Protein AF-A0A355V3D1-F1 (afdb_monomer_lite)

pLDDT: mean 94.43, std 3.29, range [74.75, 98.12]

Secondary structure (DSSP, 8-state):
-HHHHHH-GGGGTT-----GGGGT---TT---TT------EEEEEEEEEE--SSEETTEE-SS--SEEEEEE--GGGT--TTS-SSBSS--SS-EEES---SEEEEES-HHHHHHHHTS-HHHHHHHTTTT-------

Foldseek 3Di:
DQVLVQVDDPSQPPHDDRDCLQQQDGPPPGHNPPGDHNDWDKWFWDDKDADDAAPADPGHDPDRQGMKIKTQDFCCLQADQVQALAPDGTDNGIHIHSDDDRIDTSGPDLQVSCVSVVHHSVSSVVRHGPPDDDDHDD

Structure (mmCIF, N/CA/C/O backbone):
data_AF-A0A355V3D1-F1
#
_entry.id   AF-A0A355V3D1-F1
#
loop_
_atom_site.group_PDB
_atom_site.id
_atom_site.type_symbol
_atom_site.label_atom_id
_atom_site.label_alt_id
_atom_site.label_comp_id
_atom_site.label_asym_id
_atom_site.label_entity_id
_atom_site.label_seq_id
_atom_site.pdbx_PDB_ins_code
_atom_site.Cartn_x
_atom_site.Cartn_y
_atom_site.Cartn_z
_atom_site.occupancy
_atom_site.B_iso_or_equiv
_atom_site.auth_seq_id
_atom_site.auth_comp_id
_atom_site.auth_asym_id
_atom_site.auth_atom_id
_atom_site.pdbx_PDB_model_num
ATOM 1 N N . ALA A 1 1 ? -16.729 2.300 18.961 1.00 92.12 1 ALA A N 1
ATOM 2 C CA . ALA A 1 1 ? -16.077 1.481 17.910 1.00 92.12 1 ALA A CA 1
ATOM 3 C C . ALA A 1 1 ? -14.643 1.175 18.349 1.00 92.12 1 ALA A C 1
ATOM 5 O O . ALA A 1 1 ? -14.442 1.098 19.553 1.00 92.12 1 ALA A O 1
ATOM 6 N N . SER A 1 2 ? -13.657 1.053 17.451 1.00 95.00 2 SER A N 1
ATOM 7 C CA . SER A 1 2 ? -12.259 0.756 17.822 1.00 95.00 2 SER A CA 1
ATOM 8 C C . SER A 1 2 ? -11.675 1.693 18.888 1.00 95.00 2 SER A C 1
ATOM 10 O O . SER A 1 2 ? -11.109 1.208 19.853 1.00 95.00 2 SER A O 1
ATOM 12 N N . GLY A 1 3 ? -11.849 3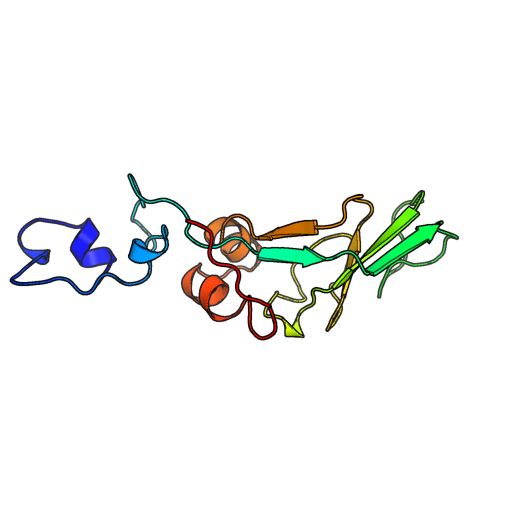.016 18.762 1.00 93.25 3 GLY A N 1
ATOM 13 C CA . GLY A 1 3 ? -11.319 3.973 19.750 1.00 93.25 3 GLY A CA 1
ATOM 14 C C . GLY A 1 3 ? -11.914 3.779 21.149 1.00 93.25 3 GLY A C 1
ATOM 15 O O . GLY A 1 3 ? -11.177 3.635 22.110 1.00 93.25 3 GLY A O 1
ATOM 16 N N . GLY A 1 4 ? -13.244 3.665 21.250 1.00 92.69 4 GLY A N 1
ATOM 17 C CA . GLY A 1 4 ? -13.913 3.389 22.531 1.00 92.69 4 GLY A CA 1
ATOM 18 C C . GLY A 1 4 ? -13.510 2.047 23.154 1.00 92.69 4 GLY A C 1
ATOM 19 O O . GLY A 1 4 ? -13.371 1.963 24.365 1.00 92.69 4 GLY A O 1
ATOM 20 N N . LEU A 1 5 ? -13.242 1.025 22.329 1.00 93.00 5 LEU A N 1
ATOM 21 C CA . LEU A 1 5 ? -12.699 -0.250 22.807 1.00 93.00 5 LEU A CA 1
ATOM 22 C C . LEU A 1 5 ? -11.307 -0.061 23.426 1.00 93.00 5 LEU A C 1
ATOM 24 O O . LEU A 1 5 ? -11.047 -0.579 24.504 1.00 93.00 5 LEU A O 1
ATOM 28 N N . LEU A 1 6 ? -10.441 0.720 22.776 1.00 93.31 6 LEU A N 1
ATOM 29 C CA . LEU A 1 6 ? -9.085 1.003 23.258 1.00 93.31 6 LEU A CA 1
ATOM 30 C C . LEU A 1 6 ? -9.052 1.931 24.484 1.00 93.31 6 LEU A C 1
ATOM 32 O O . LEU A 1 6 ? -8.082 1.893 25.232 1.00 93.31 6 LEU A O 1
ATOM 36 N N . CYS A 1 7 ? -10.091 2.740 24.716 1.00 92.44 7 CYS A N 1
ATOM 37 C CA . CYS A 1 7 ? -10.243 3.509 25.956 1.00 92.44 7 CYS A CA 1
ATOM 38 C C . CYS A 1 7 ? -10.512 2.619 27.184 1.00 92.44 7 CYS A C 1
ATOM 40 O O . CYS A 1 7 ? -10.114 2.985 28.287 1.00 92.44 7 CYS A O 1
ATOM 42 N N . GLY A 1 8 ? -11.171 1.467 27.006 1.00 90.75 8 GLY A N 1
ATOM 43 C CA . GLY A 1 8 ? -11.518 0.547 28.095 1.00 90.75 8 GLY A CA 1
ATOM 44 C C . GLY A 1 8 ? -12.542 1.104 29.099 1.00 90.75 8 GLY A C 1
ATOM 45 O O . GLY A 1 8 ? -13.156 2.144 28.877 1.00 90.75 8 GLY A O 1
ATOM 46 N N . GLY A 1 9 ? -12.746 0.394 30.213 1.00 90.75 9 GLY A N 1
ATOM 47 C CA . GLY A 1 9 ? -13.606 0.834 31.323 1.00 90.75 9 GLY A CA 1
ATOM 48 C C . GLY A 1 9 ? -15.074 1.053 30.936 1.00 90.75 9 GLY A C 1
ATOM 49 O O . GLY A 1 9 ? -15.649 0.272 30.177 1.00 90.75 9 GLY A O 1
ATOM 50 N N . GLU A 1 10 ? -15.660 2.145 31.433 1.00 87.44 10 GLU A N 1
ATOM 51 C CA . GLU A 1 10 ? -17.068 2.534 31.217 1.00 87.44 10 GLU A CA 1
ATOM 52 C C . GLU A 1 10 ? -17.451 2.679 29.729 1.00 87.44 10 GLU A C 1
ATOM 54 O O . GLU A 1 10 ? -18.622 2.593 29.363 1.00 87.44 10 GLU A O 1
ATOM 59 N N . TYR A 1 11 ? -16.468 2.856 28.838 1.00 86.81 11 TYR A N 1
ATOM 60 C CA . TYR A 1 11 ? -16.691 3.007 27.397 1.00 86.81 11 TYR A CA 1
ATOM 61 C C . TYR A 1 11 ? -17.019 1.693 26.669 1.00 86.81 11 TYR A C 1
ATOM 63 O O . TYR A 1 11 ? -17.349 1.725 25.479 1.00 86.81 11 TYR A O 1
ATOM 71 N N . LEU A 1 12 ? -16.909 0.542 27.342 1.00 88.69 12 LEU A N 1
ATOM 72 C CA . LEU A 1 12 ? -17.208 -0.768 26.758 1.00 88.69 12 LEU A CA 1
ATOM 73 C C . LEU A 1 12 ? -18.711 -1.090 26.760 1.00 88.69 12 LEU A C 1
ATOM 75 O O . LEU A 1 12 ? -19.154 -1.840 25.887 1.00 88.69 12 LEU A O 1
ATOM 79 N N . SER A 1 13 ? -19.483 -0.472 27.668 1.00 88.06 13 SER A N 1
ATOM 80 C CA . SER A 1 13 ? -20.924 -0.715 27.868 1.00 88.06 13 SER A CA 1
ATOM 81 C C . SER A 1 13 ? -21.259 -2.221 27.793 1.00 88.06 13 SER A C 1
ATOM 83 O O . SER A 1 13 ? -20.458 -3.048 28.225 1.00 88.06 13 SER A O 1
ATOM 85 N N . ASP A 1 14 ? -22.403 -2.603 27.217 1.00 93.25 14 ASP A N 1
ATOM 86 C CA . ASP A 1 14 ? -22.770 -4.014 27.011 1.00 93.25 14 ASP A CA 1
ATOM 87 C C . ASP A 1 14 ? -22.109 -4.650 25.771 1.00 93.25 14 ASP A C 1
ATOM 89 O O . ASP A 1 14 ? -22.244 -5.849 25.523 1.00 93.25 14 ASP A O 1
ATOM 93 N N . GLY A 1 15 ? -21.419 -3.861 24.939 1.00 90.69 15 GLY A N 1
ATOM 94 C CA . GLY A 1 15 ? -20.839 -4.354 23.695 1.00 90.69 15 GLY A CA 1
ATOM 95 C C . GLY A 1 15 ? -20.150 -3.290 22.844 1.00 90.69 15 GLY A C 1
ATOM 96 O O . GLY A 1 15 ? -20.543 -2.124 22.781 1.00 90.69 15 GLY A O 1
ATOM 97 N N . VAL A 1 16 ? -19.130 -3.727 22.102 1.00 92.81 16 VAL A N 1
ATOM 98 C CA . VAL A 1 16 ? -18.272 -2.862 21.285 1.00 92.81 16 VAL A CA 1
ATOM 99 C C . VAL A 1 16 ? -18.302 -3.239 19.807 1.00 92.81 16 VAL A C 1
ATOM 101 O O . VAL A 1 16 ? -18.298 -4.403 19.426 1.00 92.81 16 VAL A O 1
ATOM 104 N N . ARG A 1 17 ? -18.277 -2.221 18.940 1.00 94.44 17 ARG A N 1
ATOM 105 C CA . ARG A 1 17 ? -18.216 -2.380 17.475 1.00 94.44 17 ARG A CA 1
ATOM 106 C C . ARG A 1 17 ? -16.794 -2.153 16.966 1.00 94.44 17 ARG A C 1
ATOM 108 O O . ARG A 1 17 ? -16.481 -1.065 16.474 1.00 94.44 17 ARG A O 1
ATOM 115 N N . ALA A 1 18 ? -15.907 -3.121 17.178 1.00 94.00 18 ALA A N 1
ATOM 116 C CA . ALA A 1 18 ? -14.535 -3.044 16.682 1.00 94.00 18 ALA A CA 1
ATOM 117 C C . ALA A 1 18 ? -14.529 -3.018 15.144 1.00 94.00 18 ALA A C 1
ATOM 119 O O . ALA A 1 18 ? -15.184 -3.832 14.504 1.00 94.00 18 ALA A O 1
ATOM 120 N N . GLY A 1 19 ? -13.827 -2.046 14.560 1.00 96.31 19 GLY A N 1
ATOM 121 C CA . GLY A 1 19 ? -13.706 -1.881 13.110 1.00 96.31 19 GLY A CA 1
ATOM 122 C C . GLY A 1 19 ? -12.263 -2.094 12.684 1.00 96.31 19 GLY A C 1
ATOM 123 O O . GLY A 1 19 ? -11.782 -3.218 12.662 1.00 96.31 19 GLY A O 1
ATOM 124 N N . ILE A 1 20 ? -11.543 -0.999 12.429 1.00 96.88 20 ILE A N 1
ATOM 125 C CA . ILE A 1 20 ? -10.132 -1.014 12.002 1.00 96.88 20 ILE A CA 1
ATOM 126 C C . ILE A 1 20 ? -9.197 -1.849 12.896 1.00 96.88 20 ILE A C 1
ATOM 128 O O . ILE A 1 20 ? -8.228 -2.421 12.406 1.00 96.88 20 ILE A O 1
ATOM 132 N N . LEU A 1 21 ? -9.535 -1.983 14.182 1.00 96.81 21 LEU A N 1
ATOM 133 C CA . LEU A 1 21 ? -8.743 -2.740 15.147 1.00 96.81 21 LEU A CA 1
ATOM 134 C C . LEU A 1 21 ? -8.742 -4.238 14.850 1.00 96.81 21 LEU A C 1
ATOM 136 O O . LEU A 1 21 ? -7.724 -4.890 15.051 1.00 96.81 21 LEU A O 1
ATOM 140 N N . LEU A 1 22 ? -9.830 -4.756 14.270 1.00 95.81 22 LEU A N 1
ATOM 141 C CA . LEU A 1 22 ? -9.898 -6.139 13.791 1.00 95.81 22 LEU A CA 1
ATOM 142 C C . LEU A 1 22 ? -8.869 -6.429 12.690 1.00 95.81 22 LEU A C 1
ATOM 144 O O . LEU A 1 22 ? -8.502 -7.579 12.488 1.00 95.81 22 LEU A O 1
ATOM 148 N N . TYR A 1 23 ? -8.394 -5.393 11.995 1.00 96.19 23 TYR A N 1
ATOM 149 C CA . TYR A 1 23 ? -7.421 -5.504 10.909 1.00 96.19 23 TYR A CA 1
ATOM 150 C C . TYR A 1 23 ? -5.991 -5.161 11.341 1.00 96.19 23 TYR A C 1
ATOM 152 O O . TYR A 1 23 ? -5.105 -5.085 10.490 1.00 96.19 23 TYR A O 1
ATOM 160 N N . GLY A 1 24 ? -5.754 -4.949 12.640 1.00 96.75 24 GLY A N 1
ATOM 161 C CA . GLY A 1 24 ? -4.419 -4.659 13.161 1.00 96.75 24 GLY A CA 1
ATOM 162 C C . GLY A 1 24 ? -4.033 -3.186 13.217 1.00 96.75 24 GLY A C 1
ATOM 163 O O . GLY A 1 24 ? -2.863 -2.887 13.425 1.00 96.75 24 GLY A O 1
ATOM 164 N N . TYR A 1 25 ? -4.988 -2.276 13.021 1.00 97.12 25 TYR A N 1
ATOM 165 C CA . TYR A 1 25 ? -4.745 -0.835 12.934 1.00 97.12 25 TYR A CA 1
ATOM 166 C C . TYR A 1 25 ? -5.630 -0.071 13.924 1.00 97.12 25 TYR A C 1
ATOM 168 O O . TYR A 1 25 ? -6.670 -0.565 14.352 1.00 97.12 25 TYR A O 1
ATOM 176 N N . CYS A 1 26 ? -5.261 1.152 14.299 1.00 96.06 26 CYS A N 1
ATOM 177 C CA . CYS A 1 26 ? -6.007 1.921 15.299 1.00 96.06 26 CYS A CA 1
ATOM 178 C C . CYS A 1 26 ? -6.300 3.356 14.837 1.00 96.06 26 CYS A C 1
ATOM 180 O O . CYS A 1 26 ? -5.614 3.874 13.957 1.00 96.06 26 CYS A O 1
ATOM 182 N N . PRO A 1 27 ? -7.337 4.011 15.392 1.00 94.00 27 PRO A N 1
ATOM 183 C CA . PRO A 1 27 ? -7.561 5.432 15.158 1.00 94.00 27 PRO A CA 1
ATOM 184 C C . PRO A 1 27 ? -6.389 6.280 15.668 1.00 94.00 27 PRO A C 1
ATOM 186 O O . PRO A 1 27 ? -5.671 5.880 16.585 1.00 94.00 27 PRO A O 1
ATOM 189 N N . GLN A 1 28 ? -6.238 7.484 15.117 1.00 90.81 28 GLN A N 1
ATOM 190 C CA . GLN A 1 28 ? -5.207 8.427 15.546 1.00 90.81 28 GLN A CA 1
ATOM 191 C C . GLN A 1 28 ? -5.271 8.683 17.062 1.00 90.81 28 GLN A C 1
ATOM 193 O O . GLN A 1 28 ? -6.351 8.846 17.627 1.00 90.81 28 GLN A O 1
ATOM 198 N N . GLY A 1 29 ? -4.102 8.730 17.707 1.00 91.06 29 GLY A N 1
ATOM 199 C CA . GLY A 1 29 ? -3.973 8.938 19.154 1.00 91.06 29 GLY A CA 1
ATOM 200 C C . GLY A 1 29 ? -4.004 7.654 19.987 1.00 91.06 29 GLY A C 1
ATOM 201 O O . GLY A 1 29 ? -3.727 7.710 21.181 1.00 91.06 29 GLY A O 1
ATOM 202 N N . PHE A 1 30 ? -4.272 6.503 19.370 1.00 94.31 30 PHE A N 1
ATOM 203 C CA . PHE A 1 30 ? -4.200 5.199 20.022 1.00 94.31 30 PHE A CA 1
ATOM 204 C C . PHE A 1 30 ? -2.991 4.392 19.543 1.00 94.31 30 PHE A C 1
ATOM 206 O O . PHE A 1 30 ? -2.290 4.775 18.606 1.00 94.31 30 PHE A O 1
ATOM 213 N N . LYS A 1 31 ? -2.754 3.254 20.201 1.00 92.00 31 LYS A N 1
ATOM 214 C CA . LYS A 1 31 ? -1.789 2.242 19.772 1.00 92.00 31 LYS A CA 1
ATOM 215 C C . LYS A 1 31 ? -2.499 0.905 19.598 1.00 92.00 31 LYS A C 1
ATOM 217 O O . LYS A 1 31 ? -3.326 0.531 20.424 1.00 92.00 31 LYS A O 1
ATOM 222 N N . ALA A 1 32 ? -2.150 0.173 18.547 1.00 90.56 32 ALA A N 1
ATOM 223 C CA . ALA A 1 32 ? -2.663 -1.168 18.273 1.00 90.56 32 ALA A CA 1
ATOM 224 C C . ALA A 1 32 ? -1.826 -2.252 18.990 1.00 90.56 32 ALA A C 1
ATOM 226 O O . ALA A 1 32 ? -1.427 -3.244 18.383 1.00 90.56 32 ALA A O 1
ATOM 227 N N . GLU A 1 33 ? -1.501 -2.051 20.273 1.00 90.12 33 GLU A N 1
ATOM 228 C CA . GLU A 1 33 ? -0.681 -3.001 21.040 1.00 90.12 33 GLU A CA 1
ATOM 229 C C . GLU A 1 33 ? -1.379 -4.363 21.150 1.00 90.12 33 GLU A C 1
ATOM 231 O O . GLU A 1 33 ? -2.559 -4.447 21.480 1.00 90.12 33 GLU A O 1
ATOM 236 N N . GLY A 1 34 ? -0.655 -5.440 20.833 1.00 92.56 34 GLY A N 1
ATOM 237 C CA . GLY A 1 34 ? -1.208 -6.798 20.805 1.00 92.56 34 GLY A CA 1
ATOM 238 C C . GLY A 1 34 ? -1.990 -7.156 19.535 1.00 92.56 34 GLY A C 1
ATOM 239 O O . GLY A 1 34 ? -2.391 -8.309 19.388 1.00 92.56 34 GLY A O 1
ATOM 240 N N . PHE A 1 35 ? -2.155 -6.227 18.588 1.00 94.75 35 PHE A N 1
ATOM 241 C CA . PHE A 1 35 ? -2.793 -6.488 17.298 1.00 94.75 35 PHE A CA 1
ATOM 242 C C . PHE A 1 35 ? -1.755 -6.556 16.173 1.00 94.75 35 PHE A C 1
ATOM 244 O O . PHE A 1 35 ? -0.700 -5.925 16.231 1.00 94.75 35 PHE A O 1
ATOM 251 N N . LYS A 1 36 ? -2.044 -7.349 15.136 1.00 94.81 36 LYS A N 1
ATOM 252 C CA . LYS A 1 36 ? -1.150 -7.550 13.989 1.00 94.81 36 LYS A CA 1
ATOM 253 C C . LYS A 1 36 ? -1.841 -7.121 12.695 1.00 94.81 36 LYS A C 1
ATOM 255 O O . LYS A 1 36 ? -3.006 -7.480 12.518 1.00 94.81 36 LYS A O 1
ATOM 260 N N . PRO A 1 37 ? -1.148 -6.403 11.792 1.00 95.81 37 PRO A N 1
ATOM 261 C CA . PRO A 1 37 ? -1.657 -6.093 10.461 1.00 95.81 37 PRO A CA 1
ATOM 262 C C . PRO A 1 37 ? -2.176 -7.331 9.730 1.00 95.81 37 PRO A C 1
ATOM 264 O O . PRO A 1 37 ? -1.441 -8.300 9.548 1.00 95.81 37 PRO A O 1
ATOM 267 N N . ALA A 1 38 ? -3.434 -7.281 9.297 1.00 94.75 38 ALA A N 1
ATOM 268 C CA . ALA A 1 38 ? -4.104 -8.410 8.650 1.00 94.75 38 ALA A CA 1
ATOM 269 C C . ALA A 1 38 ? -3.970 -8.425 7.115 1.00 94.75 38 ALA A C 1
ATOM 271 O O . ALA A 1 38 ? -4.396 -9.381 6.474 1.00 94.75 38 ALA A O 1
ATOM 272 N N . MET A 1 39 ? -3.429 -7.364 6.505 1.00 95.69 39 MET A N 1
ATOM 273 C CA . MET A 1 39 ? -3.378 -7.207 5.050 1.00 95.69 39 MET A CA 1
ATOM 274 C C . MET A 1 39 ? -1.985 -6.791 4.585 1.00 95.69 39 MET A C 1
ATOM 276 O O . MET A 1 39 ? -1.444 -5.785 5.038 1.00 95.69 39 MET A O 1
ATOM 280 N N . LYS A 1 40 ? -1.469 -7.523 3.598 1.00 96.56 40 LYS A N 1
ATOM 281 C CA . LYS A 1 40 ? -0.346 -7.119 2.751 1.00 96.56 40 LYS A CA 1
ATOM 282 C C . LYS A 1 40 ? -0.787 -7.157 1.292 1.00 96.56 40 LYS A C 1
ATOM 284 O O . LYS A 1 40 ? -1.661 -7.942 0.928 1.00 96.56 40 LYS A O 1
ATOM 289 N N . VAL A 1 41 ? -0.189 -6.318 0.454 1.00 96.94 41 VAL A N 1
ATOM 290 C CA . VAL A 1 41 ? -0.444 -6.301 -0.991 1.00 96.94 41 VAL A CA 1
ATOM 291 C C . VAL A 1 41 ? 0.863 -6.510 -1.732 1.00 96.94 41 VAL A C 1
ATOM 293 O O . VAL A 1 41 ? 1.847 -5.801 -1.505 1.00 96.94 41 VAL A O 1
ATOM 296 N N . TYR A 1 42 ? 0.839 -7.470 -2.651 1.00 97.12 42 TYR A N 1
ATOM 297 C CA . TYR A 1 42 ? 1.960 -7.841 -3.499 1.00 97.12 42 TYR A CA 1
ATOM 298 C C . TYR A 1 42 ? 1.609 -7.580 -4.961 1.00 97.12 42 TYR A C 1
ATOM 300 O O . TYR A 1 42 ? 0.491 -7.846 -5.400 1.00 97.12 42 TYR A O 1
ATOM 308 N N . ALA A 1 43 ? 2.573 -7.076 -5.721 1.00 97.19 43 ALA A N 1
ATOM 309 C CA . ALA A 1 43 ? 2.469 -6.919 -7.161 1.00 97.19 43 ALA A CA 1
ATOM 310 C C . ALA A 1 43 ? 3.263 -8.020 -7.861 1.00 97.19 43 ALA A C 1
ATOM 312 O O . ALA A 1 43 ? 4.391 -8.322 -7.472 1.00 97.19 43 ALA A O 1
ATOM 313 N N . ARG A 1 44 ? 2.686 -8.599 -8.916 1.00 97.19 44 ARG A N 1
ATOM 314 C CA . ARG A 1 44 ? 3.332 -9.646 -9.712 1.00 97.19 44 ARG A CA 1
ATOM 315 C C . ARG A 1 44 ? 4.136 -9.046 -10.853 1.00 97.19 44 ARG A C 1
ATOM 317 O O . ARG A 1 44 ? 3.630 -8.184 -11.575 1.00 97.19 44 ARG A O 1
ATOM 324 N N . ARG A 1 45 ? 5.363 -9.523 -11.036 1.00 98.06 45 ARG A N 1
ATOM 325 C CA . ARG A 1 45 ? 6.198 -9.162 -12.179 1.00 98.06 45 ARG A CA 1
ATOM 326 C C . ARG A 1 45 ? 5.577 -9.668 -13.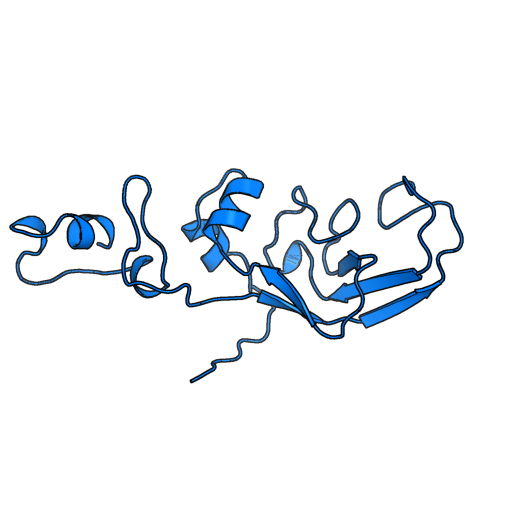480 1.00 98.06 45 ARG A C 1
ATOM 328 O O . ARG A 1 45 ? 5.115 -10.801 -13.559 1.00 98.06 45 ARG A O 1
ATOM 335 N N . LEU A 1 46 ? 5.569 -8.811 -14.492 1.00 97.44 46 LEU A N 1
ATOM 336 C CA . LEU A 1 46 ? 5.095 -9.117 -15.841 1.00 97.44 46 LEU A CA 1
ATOM 337 C C . LEU A 1 46 ? 6.253 -9.448 -16.778 1.00 97.44 46 LEU A C 1
ATOM 339 O O . LEU A 1 46 ? 6.184 -10.412 -17.529 1.00 97.44 46 LEU A O 1
ATOM 343 N N . GLN A 1 47 ? 7.303 -8.628 -16.743 1.00 96.44 47 GLN A N 1
ATOM 344 C CA . GLN A 1 47 ? 8.473 -8.763 -17.604 1.00 96.44 47 GLN A CA 1
ATOM 345 C C . GLN A 1 47 ? 9.668 -8.027 -17.001 1.00 96.44 47 GLN A C 1
ATOM 347 O O . GLN A 1 47 ? 9.488 -7.061 -16.255 1.00 96.44 47 GLN A O 1
ATOM 352 N N . THR A 1 48 ? 10.871 -8.437 -17.390 1.00 97.19 48 THR A N 1
ATOM 353 C CA . THR A 1 48 ? 12.122 -7.720 -17.129 1.00 97.19 48 THR A CA 1
ATOM 354 C C . THR A 1 48 ? 12.791 -7.419 -18.460 1.00 97.19 48 THR A C 1
ATOM 356 O O . THR A 1 48 ? 12.880 -8.290 -19.321 1.00 97.19 48 THR A O 1
ATOM 359 N N . THR A 1 49 ? 13.268 -6.189 -18.632 1.00 94.81 49 THR A N 1
ATOM 360 C CA . THR A 1 49 ? 14.010 -5.770 -19.824 1.00 94.81 49 THR A CA 1
ATOM 361 C C . THR A 1 49 ? 15.335 -5.138 -19.436 1.00 94.81 49 THR A C 1
ATOM 363 O O . THR A 1 49 ? 15.453 -4.496 -18.389 1.00 94.81 49 THR A O 1
ATOM 366 N N . ARG A 1 50 ? 16.338 -5.271 -20.306 1.00 96.75 50 ARG A N 1
ATOM 367 C CA . ARG A 1 50 ? 17.565 -4.482 -20.200 1.00 96.75 50 ARG A CA 1
ATOM 368 C C . ARG A 1 50 ? 17.228 -3.011 -20.429 1.00 96.75 50 ARG A C 1
ATOM 370 O O . ARG A 1 50 ? 16.438 -2.683 -21.316 1.00 96.75 50 ARG A O 1
ATOM 377 N N . PHE A 1 51 ? 17.826 -2.134 -19.635 1.00 96.00 51 PHE A N 1
ATOM 378 C CA . PHE A 1 51 ? 17.667 -0.701 -19.827 1.00 96.00 51 PHE A CA 1
ATOM 379 C C . PHE A 1 51 ? 18.561 -0.212 -20.971 1.00 96.00 51 PHE A C 1
ATOM 381 O O . PHE A 1 51 ? 19.726 -0.597 -21.071 1.00 96.00 51 PHE A O 1
ATOM 388 N N . ILE A 1 52 ? 17.999 0.627 -21.839 1.00 94.62 52 ILE A N 1
ATOM 389 C CA . ILE A 1 52 ? 18.667 1.132 -23.049 1.00 94.62 52 ILE A CA 1
ATOM 390 C C . ILE A 1 52 ? 18.899 2.651 -23.022 1.00 94.62 52 ILE A C 1
ATOM 392 O O . ILE A 1 52 ? 19.370 3.212 -24.006 1.00 94.62 52 ILE A O 1
ATOM 396 N N . GLY A 1 53 ? 18.591 3.323 -21.907 1.00 94.25 53 GLY A N 1
ATOM 397 C CA . GLY A 1 53 ? 18.708 4.777 -21.781 1.00 94.25 53 GLY A CA 1
ATOM 398 C C . GLY A 1 53 ? 17.429 5.546 -22.132 1.00 94.25 53 GLY A C 1
ATOM 399 O O . GLY A 1 53 ? 16.411 4.979 -22.528 1.00 94.25 53 GLY A O 1
ATOM 400 N N . GLY A 1 54 ? 17.485 6.869 -21.959 1.00 94.00 54 GLY A N 1
ATOM 401 C CA . GLY A 1 54 ? 16.389 7.792 -22.267 1.00 94.00 54 GLY A CA 1
ATOM 402 C C . GLY A 1 54 ? 15.432 8.016 -21.095 1.00 94.00 54 GLY A C 1
ATOM 403 O O . GLY A 1 54 ? 15.580 8.985 -20.349 1.00 94.00 54 GLY A O 1
ATOM 404 N N . GLY A 1 55 ? 14.434 7.145 -20.937 1.00 94.19 55 GLY A N 1
ATOM 405 C CA . GLY A 1 55 ? 13.318 7.359 -20.009 1.00 94.19 55 GLY A CA 1
ATOM 406 C C . GLY A 1 55 ? 12.884 6.115 -19.242 1.00 94.19 55 GLY A C 1
ATOM 407 O O . GLY A 1 55 ? 13.169 4.988 -19.639 1.00 94.19 55 GLY A O 1
ATOM 408 N N . ILE A 1 56 ? 12.168 6.333 -18.139 1.00 94.25 56 ILE A N 1
ATOM 409 C CA . ILE A 1 56 ? 11.528 5.292 -17.337 1.00 94.25 56 ILE A CA 1
ATOM 410 C C . ILE A 1 56 ? 10.092 5.718 -16.989 1.00 94.25 56 ILE A C 1
ATOM 412 O O . ILE A 1 56 ? 9.840 6.730 -16.326 1.00 94.25 56 ILE A O 1
ATOM 416 N N . GLY A 1 57 ? 9.120 4.953 -17.492 1.00 91.44 57 GLY A N 1
ATOM 417 C CA . GLY A 1 57 ? 7.700 5.285 -17.376 1.00 91.44 57 GLY A CA 1
ATOM 418 C C . GLY A 1 57 ? 7.380 6.623 -18.050 1.00 91.44 57 GLY A C 1
ATOM 419 O O . GLY A 1 57 ? 7.711 6.832 -19.211 1.00 91.44 57 GLY A O 1
ATOM 420 N N . TYR A 1 58 ? 6.752 7.537 -17.306 1.00 94.00 58 TYR A N 1
ATOM 421 C CA . TYR A 1 58 ? 6.376 8.877 -17.785 1.00 94.00 58 TYR A CA 1
ATOM 422 C C . TYR A 1 58 ? 7.477 9.942 -17.637 1.00 94.00 58 TYR A C 1
ATOM 424 O O . TYR A 1 58 ? 7.188 11.129 -17.757 1.00 94.00 58 TYR A O 1
ATOM 432 N N . ASN A 1 59 ? 8.713 9.557 -17.303 1.00 94.94 59 ASN A N 1
ATOM 433 C CA . ASN A 1 59 ? 9.775 10.495 -16.931 1.00 94.94 59 ASN A CA 1
ATOM 434 C C . ASN A 1 59 ? 11.098 10.162 -17.627 1.00 94.94 59 ASN A C 1
ATOM 436 O O . ASN A 1 59 ? 11.321 9.028 -18.053 1.00 94.94 59 ASN A O 1
ATOM 440 N N . PHE A 1 60 ? 12.016 11.129 -17.667 1.00 96.12 60 PHE A N 1
ATOM 441 C CA . PHE A 1 60 ? 13.421 10.851 -17.967 1.00 96.12 60 PHE A CA 1
ATOM 442 C C . PHE A 1 60 ? 14.051 9.999 -16.861 1.00 96.12 60 PHE A C 1
ATOM 444 O O . PHE A 1 60 ? 13.702 10.123 -15.680 1.00 96.12 60 PHE A O 1
ATOM 451 N N . ALA A 1 61 ? 14.977 9.126 -17.252 1.00 95.12 61 ALA A N 1
ATOM 452 C CA . ALA A 1 61 ? 15.748 8.351 -16.294 1.00 95.12 61 ALA A CA 1
ATOM 453 C C . ALA A 1 61 ? 16.725 9.275 -15.550 1.00 95.12 61 ALA A C 1
ATOM 455 O O . ALA A 1 61 ? 17.417 10.082 -16.162 1.00 95.12 61 ALA A O 1
ATOM 456 N N . ASP A 1 62 ? 16.770 9.163 -14.225 1.00 94.38 62 ASP A N 1
ATOM 457 C CA . ASP A 1 62 ? 17.699 9.894 -13.349 1.00 94.38 62 ASP A CA 1
ATOM 458 C C . ASP A 1 62 ? 19.005 9.141 -13.093 1.00 94.38 62 ASP A C 1
ATOM 460 O O . ASP A 1 62 ? 19.968 9.716 -12.592 1.00 94.38 62 ASP A O 1
ATOM 464 N N . LYS A 1 63 ? 19.043 7.859 -13.446 1.00 94.69 63 LYS A N 1
ATOM 465 C CA . LYS A 1 63 ? 20.227 7.013 -13.382 1.00 94.69 63 LYS A CA 1
ATOM 466 C C . LYS A 1 63 ? 20.246 6.026 -14.538 1.00 94.69 63 LYS A C 1
ATOM 468 O O . LYS A 1 63 ? 19.241 5.795 -15.212 1.00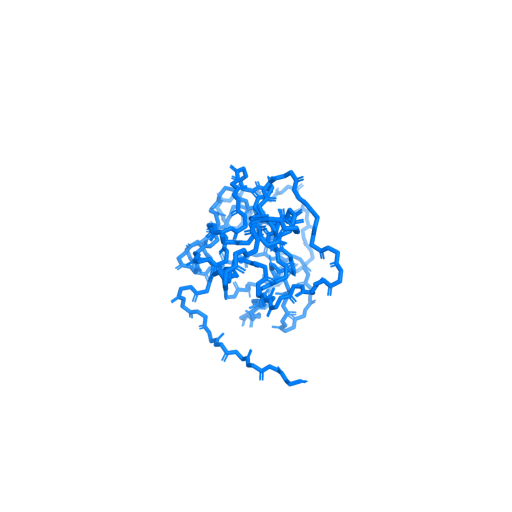 94.69 63 LYS A O 1
ATOM 473 N N . ASN A 1 64 ? 21.409 5.423 -14.754 1.00 94.19 64 ASN A N 1
ATOM 474 C CA . ASN A 1 64 ? 21.547 4.335 -15.705 1.00 94.19 64 ASN A CA 1
ATOM 475 C C . ASN A 1 64 ? 21.165 3.015 -15.025 1.00 94.19 64 ASN A C 1
ATOM 477 O O . ASN A 1 64 ? 21.967 2.428 -14.298 1.00 94.19 64 ASN A O 1
ATOM 481 N N . TYR A 1 65 ? 19.922 2.581 -15.221 1.00 94.75 65 TYR A N 1
ATOM 482 C CA . TYR A 1 65 ? 19.464 1.281 -14.740 1.00 94.75 65 TYR A CA 1
ATOM 483 C C . TYR A 1 65 ? 20.215 0.157 -15.474 1.00 94.75 65 TYR A C 1
ATOM 485 O O . TYR A 1 65 ? 20.597 0.312 -16.628 1.00 94.75 65 TYR A O 1
ATOM 493 N N . GLN A 1 66 ? 20.426 -0.997 -14.839 1.00 94.62 66 GLN A N 1
ATOM 494 C CA . GLN A 1 66 ? 20.947 -2.171 -15.560 1.00 94.62 66 GLN A CA 1
ATOM 495 C C . GLN A 1 66 ? 19.811 -2.907 -16.279 1.00 94.62 66 GLN A C 1
ATOM 497 O O . GLN A 1 66 ? 19.839 -3.135 -17.491 1.00 94.62 66 GLN A O 1
ATOM 502 N N . SER A 1 67 ? 18.772 -3.235 -15.518 1.00 95.75 67 SER A N 1
ATOM 503 C CA . SER A 1 67 ? 17.523 -3.806 -16.000 1.00 95.75 67 SER A CA 1
ATOM 504 C C . SER A 1 67 ? 16.359 -3.206 -15.221 1.00 95.75 67 SER A C 1
ATOM 506 O O . SER A 1 67 ? 16.541 -2.653 -14.135 1.00 95.75 67 SER A O 1
ATOM 508 N N . VAL A 1 68 ? 15.171 -3.264 -15.813 1.00 96.38 68 VAL A N 1
ATOM 509 C CA . VAL A 1 68 ? 13.943 -2.740 -15.222 1.00 96.38 68 VAL A CA 1
ATOM 510 C C . VAL A 1 68 ? 12.852 -3.787 -15.376 1.00 96.38 68 VAL A C 1
ATOM 512 O O . VAL A 1 68 ? 12.642 -4.333 -16.462 1.00 96.38 68 VAL A O 1
ATOM 515 N N . SER A 1 69 ? 12.146 -4.046 -14.284 1.00 97.44 69 SER A N 1
ATOM 516 C CA . SER A 1 69 ? 11.012 -4.958 -14.228 1.00 97.44 69 SER A CA 1
ATOM 517 C C . SER A 1 69 ? 9.705 -4.176 -14.181 1.00 97.44 69 SER A C 1
ATOM 519 O O . SER A 1 69 ? 9.574 -3.214 -13.424 1.00 97.44 69 SER A O 1
ATOM 521 N N . ALA A 1 70 ? 8.723 -4.599 -14.976 1.00 97.25 70 ALA A N 1
ATOM 522 C CA . ALA A 1 70 ? 7.359 -4.091 -14.903 1.00 97.25 70 ALA A CA 1
ATOM 523 C C . ALA A 1 70 ? 6.518 -4.989 -13.992 1.00 97.25 70 ALA A C 1
ATOM 525 O O . ALA A 1 70 ? 6.508 -6.208 -14.164 1.00 97.25 70 ALA A O 1
ATOM 526 N N . TYR A 1 71 ? 5.782 -4.392 -13.057 1.00 98.12 71 TYR A N 1
ATOM 527 C CA . TYR A 1 71 ? 4.922 -5.091 -12.101 1.00 98.12 71 TYR A CA 1
ATOM 528 C C . TYR A 1 71 ? 3.463 -4.677 -12.276 1.00 98.12 71 TYR A C 1
ATOM 530 O O . TYR A 1 71 ? 3.167 -3.490 -12.402 1.00 98.12 71 TYR A O 1
ATOM 538 N N . ARG A 1 72 ? 2.548 -5.652 -12.251 1.00 96.31 72 ARG A N 1
ATOM 539 C CA . ARG A 1 72 ? 1.099 -5.464 -12.416 1.00 96.31 72 ARG A CA 1
ATOM 540 C C . ARG A 1 72 ? 0.466 -4.876 -11.156 1.00 96.31 72 ARG A C 1
ATOM 542 O O . ARG A 1 72 ? -0.096 -5.600 -10.337 1.00 96.31 72 ARG A O 1
ATOM 549 N N . CYS A 1 73 ? 0.606 -3.571 -10.995 1.00 96.50 73 CYS A N 1
ATOM 550 C CA . CYS A 1 73 ? -0.068 -2.772 -9.985 1.00 96.50 73 CYS A CA 1
ATOM 551 C C . CYS A 1 73 ? 0.011 -1.303 -10.403 1.00 96.50 73 CYS A C 1
ATOM 553 O O . CYS A 1 73 ? 1.076 -0.815 -10.780 1.00 96.50 73 CYS A O 1
ATOM 555 N N . GLY A 1 74 ? -1.101 -0.589 -10.333 1.00 96.31 74 GLY A N 1
ATOM 556 C CA . GLY A 1 74 ? -1.158 0.824 -10.661 1.00 96.31 74 GLY A CA 1
ATOM 557 C C . GLY A 1 74 ? -2.228 1.564 -9.877 1.00 96.31 74 GLY A C 1
ATOM 558 O O . GLY A 1 74 ? -2.838 1.042 -8.939 1.00 96.31 74 GLY A O 1
ATOM 559 N N . TYR A 1 75 ? -2.471 2.817 -10.251 1.00 96.19 75 TYR A N 1
ATOM 560 C CA . TYR A 1 75 ? -3.444 3.630 -9.525 1.00 96.19 75 TYR A CA 1
ATOM 561 C C . TYR A 1 75 ? -4.896 3.162 -9.709 1.00 96.19 75 TYR A C 1
ATOM 563 O O . TYR A 1 75 ? -5.736 3.427 -8.847 1.00 96.19 75 TYR A O 1
ATOM 571 N N . ALA A 1 76 ? -5.213 2.419 -10.775 1.00 96.00 76 ALA A N 1
ATOM 572 C CA . ALA A 1 76 ? -6.534 1.807 -10.929 1.00 96.00 76 ALA A CA 1
ATOM 573 C C . ALA A 1 76 ? -6.764 0.636 -9.949 1.00 96.00 76 ALA A C 1
ATOM 575 O O . ALA A 1 76 ? -7.911 0.270 -9.695 1.00 96.00 76 ALA A O 1
ATOM 576 N N . ASP A 1 77 ? -5.705 0.115 -9.319 1.00 95.62 77 ASP A N 1
ATOM 577 C CA . ASP A 1 77 ? -5.790 -0.877 -8.236 1.00 95.62 77 ASP A CA 1
ATOM 578 C C . ASP A 1 77 ? -6.004 -0.244 -6.850 1.00 95.62 77 ASP A C 1
ATOM 580 O O . ASP A 1 77 ? -6.182 -0.960 -5.860 1.00 95.62 77 ASP A O 1
ATOM 584 N N . GLY A 1 78 ? -6.030 1.094 -6.785 1.00 95.50 78 GLY A N 1
ATOM 585 C CA . GLY A 1 78 ? -6.312 1.878 -5.581 1.00 95.50 78 GLY A CA 1
ATOM 586 C C . GLY A 1 78 ? -5.106 2.586 -4.967 1.00 95.50 78 GLY A C 1
ATOM 587 O O . GLY A 1 78 ? -5.273 3.312 -3.988 1.00 95.50 78 GLY A O 1
ATOM 588 N N . PHE A 1 79 ? -3.912 2.410 -5.534 1.00 96.88 79 PHE A N 1
ATOM 589 C CA . PHE A 1 79 ? -2.705 3.103 -5.089 1.00 96.88 79 PHE A CA 1
ATOM 590 C C . PHE A 1 79 ? -2.687 4.562 -5.563 1.00 96.88 79 PHE A C 1
ATOM 592 O O . PHE A 1 79 ? -3.161 4.899 -6.646 1.00 96.88 79 PHE A O 1
ATOM 599 N N . SER A 1 80 ? -2.125 5.460 -4.757 1.00 95.62 80 SER A N 1
ATOM 600 C CA . SER A 1 80 ? -1.986 6.862 -5.141 1.00 95.62 80 SER A CA 1
ATOM 601 C C . SER A 1 80 ? -0.971 7.028 -6.269 1.00 95.62 80 SER A C 1
ATOM 603 O O . SER A 1 80 ? 0.182 6.618 -6.145 1.00 95.62 80 SER A O 1
ATOM 605 N N . ARG A 1 81 ? -1.364 7.726 -7.341 1.00 95.44 81 ARG A N 1
ATOM 606 C CA . ARG A 1 81 ? -0.461 8.078 -8.448 1.00 95.44 81 ARG A CA 1
ATOM 607 C C . ARG A 1 81 ? 0.699 8.980 -8.009 1.00 95.44 81 ARG A C 1
ATOM 609 O O . ARG A 1 81 ? 1.756 8.963 -8.635 1.00 95.44 81 ARG A O 1
ATOM 616 N N . THR A 1 82 ? 0.497 9.770 -6.954 1.00 93.50 82 THR A N 1
ATOM 617 C CA . THR A 1 82 ? 1.495 10.720 -6.436 1.00 93.50 82 THR A CA 1
ATOM 618 C C . THR A 1 82 ? 2.553 10.051 -5.563 1.00 93.50 82 THR A C 1
ATOM 620 O O . THR A 1 82 ? 3.577 10.666 -5.277 1.00 93.50 82 THR A O 1
ATOM 623 N N . VAL A 1 83 ? 2.334 8.796 -5.157 1.00 94.81 83 VAL A N 1
ATOM 624 C CA . VAL A 1 83 ? 3.257 8.036 -4.314 1.00 94.81 83 VAL A CA 1
ATOM 625 C C . VAL A 1 83 ? 3.879 6.912 -5.144 1.00 94.81 83 VAL A C 1
ATOM 627 O O . VAL A 1 83 ? 3.173 5.982 -5.536 1.00 94.81 83 VAL A O 1
ATOM 630 N N . PRO A 1 84 ? 5.194 6.952 -5.415 1.00 94.06 84 PRO A N 1
ATOM 631 C CA . PRO A 1 84 ? 5.841 5.938 -6.241 1.00 94.06 84 PRO A CA 1
ATOM 632 C C . PRO A 1 84 ? 5.866 4.573 -5.536 1.00 94.06 84 PRO A C 1
ATOM 634 O O . PRO A 1 84 ? 6.237 4.477 -4.366 1.00 94.06 84 PRO A O 1
ATOM 637 N N . LEU A 1 85 ? 5.487 3.501 -6.238 1.00 95.31 85 LEU A N 1
ATOM 638 C CA . LEU A 1 85 ? 5.651 2.118 -5.751 1.00 95.31 85 LEU A CA 1
ATOM 639 C C . LEU A 1 85 ? 7.017 1.518 -6.107 1.00 95.31 85 LEU A C 1
ATOM 641 O O . LEU A 1 85 ? 7.493 0.610 -5.431 1.00 95.31 85 LEU A O 1
ATOM 645 N N . GLY A 1 86 ? 7.655 2.061 -7.140 1.00 95.25 86 GLY A N 1
ATOM 646 C CA . GLY A 1 86 ? 9.014 1.742 -7.553 1.00 95.25 86 GLY A CA 1
ATOM 647 C C . GLY A 1 86 ? 9.671 2.990 -8.128 1.00 95.25 86 GLY A C 1
ATOM 648 O O . GLY A 1 86 ? 9.663 4.044 -7.497 1.00 95.25 86 GLY A O 1
ATOM 649 N N . GLU A 1 87 ? 10.191 2.888 -9.342 1.00 95.25 87 GLU A N 1
ATOM 650 C CA . GLU A 1 87 ? 10.812 3.999 -10.046 1.00 95.25 87 GLU A CA 1
ATOM 651 C C . GLU A 1 87 ? 9.762 4.958 -10.610 1.00 95.25 87 GLU A C 1
ATOM 653 O O . GLU A 1 87 ? 8.896 4.573 -11.402 1.00 95.25 87 GLU A O 1
ATOM 658 N N . LYS A 1 88 ? 9.908 6.240 -10.261 1.00 93.62 88 LYS A N 1
ATOM 659 C CA . LYS A 1 88 ? 9.162 7.365 -10.844 1.00 93.62 88 LYS A CA 1
ATOM 660 C C . LYS A 1 88 ? 7.630 7.217 -10.752 1.00 93.62 88 LYS A C 1
ATOM 662 O O . LYS A 1 88 ? 7.086 6.584 -9.850 1.00 93.62 88 LYS A O 1
ATOM 667 N N . THR A 1 89 ? 6.913 7.928 -11.624 1.00 94.44 89 THR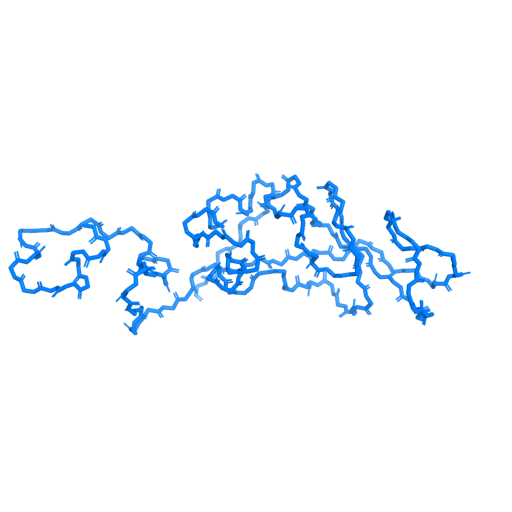 A N 1
ATOM 668 C CA . THR A 1 89 ? 5.452 8.062 -11.579 1.00 94.44 89 THR A CA 1
ATOM 669 C C . THR A 1 89 ? 4.737 6.750 -11.894 1.00 94.44 89 THR A C 1
ATOM 671 O O . THR A 1 89 ? 4.965 6.135 -12.935 1.00 94.44 89 THR A O 1
ATOM 674 N N . LEU A 1 90 ? 3.790 6.392 -11.028 1.00 96.44 90 LEU A N 1
ATOM 675 C CA . LEU A 1 90 ? 2.915 5.229 -11.160 1.00 96.44 90 LEU A CA 1
ATOM 676 C C . LEU A 1 90 ? 1.986 5.335 -12.391 1.00 96.44 90 LEU A C 1
ATOM 678 O O . LEU A 1 90 ? 1.372 6.382 -12.629 1.00 96.44 90 LEU A O 1
ATOM 682 N N . CYS A 1 91 ? 1.852 4.247 -13.159 1.00 96.00 91 CYS A N 1
ATOM 683 C CA . CYS A 1 91 ? 0.884 4.128 -14.257 1.00 96.00 91 CYS A CA 1
ATOM 684 C C . CYS A 1 91 ? -0.479 3.619 -13.758 1.00 96.00 91 CYS A C 1
ATOM 686 O O . CYS A 1 91 ? -0.654 3.313 -12.580 1.00 96.00 91 CYS A O 1
ATOM 688 N N . MET A 1 92 ? -1.463 3.547 -14.659 1.00 96.31 92 MET A N 1
ATOM 689 C CA . MET A 1 92 ? -2.807 3.052 -14.355 1.00 96.31 92 MET A CA 1
ATOM 690 C C . MET A 1 92 ? -2.781 1.603 -13.875 1.00 96.31 92 MET A C 1
ATOM 692 O O . MET A 1 92 ? -3.424 1.293 -12.876 1.00 96.31 92 MET A O 1
ATOM 696 N N . ASP A 1 93 ? -1.994 0.755 -14.543 1.00 95.88 93 ASP A N 1
ATOM 697 C CA . ASP A 1 93 ? -2.006 -0.703 -14.350 1.00 95.88 93 ASP A CA 1
ATOM 698 C C . ASP A 1 93 ? -0.638 -1.299 -13.993 1.00 95.88 93 ASP A C 1
ATOM 700 O O . ASP A 1 93 ? -0.524 -2.495 -13.721 1.00 95.88 93 ASP A O 1
ATOM 704 N N . THR A 1 94 ? 0.422 -0.494 -14.048 1.00 96.31 94 THR A N 1
ATOM 705 C CA . THR A 1 94 ? 1.805 -0.965 -13.912 1.00 96.31 94 THR A CA 1
ATOM 706 C C . THR A 1 94 ? 2.697 0.045 -13.200 1.00 96.31 94 THR A C 1
ATOM 708 O O . THR A 1 94 ? 2.502 1.260 -13.280 1.00 96.31 94 THR A O 1
ATOM 711 N N . PHE A 1 95 ? 3.746 -0.455 -12.558 1.00 97.38 95 PHE A N 1
ATOM 712 C CA . PHE A 1 95 ? 4.896 0.350 -12.160 1.00 97.38 95 PHE A CA 1
ATOM 713 C C . PHE A 1 95 ? 6.188 -0.340 -12.565 1.00 97.38 95 PHE A C 1
ATOM 715 O O . PHE A 1 95 ? 6.215 -1.544 -12.826 1.00 97.38 95 PHE A O 1
ATOM 722 N N . LEU A 1 96 ? 7.254 0.449 -12.635 1.00 97.00 96 LEU A N 1
ATOM 723 C CA . LEU A 1 96 ? 8.586 -0.024 -12.971 1.00 97.00 96 LEU A CA 1
ATOM 724 C C . LEU A 1 96 ? 9.428 -0.090 -11.701 1.00 97.00 96 LEU A C 1
ATOM 726 O O . LEU A 1 96 ? 9.292 0.761 -10.829 1.00 97.00 96 LEU A O 1
ATOM 730 N N . SER A 1 97 ? 10.281 -1.098 -11.571 1.00 96.62 97 SER A N 1
ATOM 731 C CA . SER A 1 97 ? 11.227 -1.211 -10.461 1.00 96.62 97 SER A CA 1
ATOM 732 C C . SER A 1 97 ? 12.535 -1.8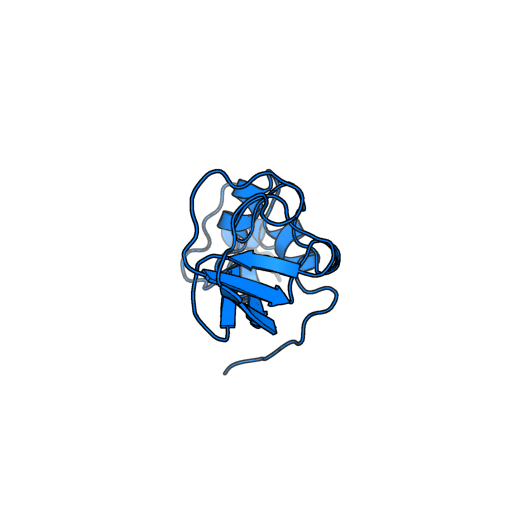28 -10.934 1.00 96.62 97 SER A C 1
ATOM 734 O O . SER A 1 97 ? 12.525 -2.714 -11.787 1.00 96.62 97 SER A O 1
ATOM 736 N N . GLU A 1 98 ? 13.655 -1.391 -10.361 1.00 95.44 98 GLU A N 1
ATOM 737 C CA . GLU A 1 98 ? 14.937 -2.095 -10.503 1.00 95.44 98 GLU A CA 1
ATOM 738 C C . GLU A 1 98 ? 15.009 -3.367 -9.640 1.00 95.44 98 GLU A C 1
ATOM 740 O O . GLU A 1 98 ? 15.916 -4.179 -9.807 1.00 95.44 98 GLU A O 1
ATOM 745 N N . LYS A 1 99 ? 14.057 -3.549 -8.713 1.00 94.06 99 LYS A N 1
ATOM 746 C CA . LYS A 1 99 ? 13.994 -4.732 -7.855 1.00 94.06 99 LYS A CA 1
ATOM 747 C C . LYS A 1 99 ? 13.626 -5.967 -8.667 1.00 94.06 99 LYS A C 1
ATOM 749 O O . LYS A 1 99 ? 12.687 -5.947 -9.473 1.00 94.06 99 LYS A O 1
ATOM 754 N N . ASP A 1 100 ? 14.338 -7.048 -8.384 1.00 87.50 100 ASP A N 1
ATOM 755 C CA . ASP A 1 100 ? 14.080 -8.370 -8.935 1.00 87.50 100 ASP A CA 1
ATOM 756 C C . ASP A 1 100 ? 13.234 -9.215 -7.969 1.00 87.50 100 ASP A C 1
ATOM 758 O O . ASP A 1 100 ? 13.317 -9.054 -6.749 1.00 87.50 100 ASP A O 1
ATOM 762 N N . GLY A 1 101 ? 12.393 -10.084 -8.526 1.00 94.81 101 GLY A N 1
ATOM 763 C CA . GLY A 1 101 ? 11.450 -10.919 -7.784 1.00 94.81 101 GLY A CA 1
ATOM 764 C C . GLY A 1 101 ? 10.113 -11.096 -8.502 1.00 94.81 101 GLY A C 1
ATOM 765 O O . GLY A 1 101 ? 9.599 -10.188 -9.151 1.00 94.81 101 GLY A O 1
ATOM 766 N N . ASP A 1 102 ? 9.513 -12.279 -8.378 1.00 96.50 102 ASP A N 1
ATOM 767 C CA . ASP A 1 102 ? 8.222 -12.563 -9.022 1.00 96.50 102 ASP A CA 1
ATOM 768 C C . ASP A 1 102 ? 7.049 -11.853 -8.341 1.00 96.50 102 ASP A C 1
ATOM 770 O O . ASP A 1 102 ? 6.089 -11.453 -9.006 1.00 96.50 102 ASP A O 1
ATOM 774 N N . LEU A 1 103 ? 7.140 -11.669 -7.022 1.00 96.88 103 LEU A N 1
ATOM 775 C CA . LEU A 1 103 ? 6.194 -10.919 -6.207 1.00 96.88 103 LEU A CA 1
ATOM 776 C C . LEU A 1 103 ? 6.946 -9.861 -5.407 1.00 96.88 103 LEU A C 1
ATOM 778 O O . LEU A 1 103 ? 7.876 -10.174 -4.668 1.00 96.88 103 LEU A O 1
ATOM 782 N N . LEU A 1 104 ? 6.503 -8.614 -5.522 1.00 97.06 104 LEU A N 1
ATOM 783 C CA . LEU A 1 104 ? 7.061 -7.486 -4.790 1.00 97.06 104 LEU A CA 1
ATOM 784 C C . LEU A 1 104 ? 6.011 -6.917 -3.837 1.00 97.06 104 LEU A C 1
ATOM 786 O O . LEU A 1 104 ? 4.920 -6.545 -4.269 1.00 97.06 104 LEU A O 1
ATOM 790 N N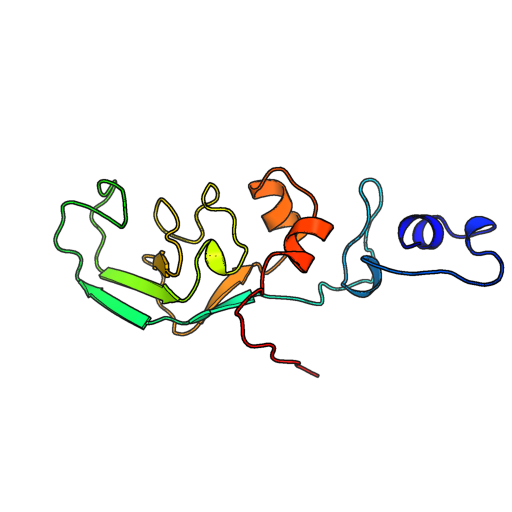 . ALA A 1 105 ? 6.333 -6.832 -2.545 1.00 96.31 105 ALA A N 1
ATOM 791 C CA . ALA A 1 105 ? 5.457 -6.210 -1.558 1.00 96.31 105 ALA A CA 1
ATOM 792 C C . ALA A 1 105 ? 5.348 -4.700 -1.831 1.00 96.31 105 ALA A C 1
ATOM 794 O O . ALA A 1 105 ? 6.326 -3.962 -1.716 1.00 96.31 105 ALA A O 1
ATOM 795 N N . VAL A 1 106 ? 4.154 -4.241 -2.214 1.00 96.12 106 VAL A N 1
ATOM 796 C CA . VAL A 1 106 ? 3.863 -2.821 -2.495 1.00 96.12 106 VAL A CA 1
ATOM 797 C C . VAL A 1 106 ? 3.201 -2.117 -1.313 1.00 96.12 106 VAL A C 1
ATOM 799 O O . VAL A 1 106 ? 3.254 -0.892 -1.210 1.00 96.12 106 VAL A O 1
ATOM 802 N N . MET A 1 107 ? 2.612 -2.889 -0.399 1.00 96.88 107 MET A N 1
ATOM 803 C CA . MET A 1 107 ? 2.139 -2.415 0.895 1.00 96.88 107 MET A CA 1
ATOM 804 C C . MET A 1 107 ? 2.244 -3.542 1.919 1.00 96.88 107 MET A C 1
ATOM 806 O O . MET A 1 107 ? 1.498 -4.515 1.847 1.00 96.88 107 MET A O 1
ATOM 810 N N . GLU A 1 108 ? 3.134 -3.390 2.894 1.00 96.50 108 GLU A N 1
ATOM 811 C CA . GLU A 1 108 ? 3.198 -4.285 4.056 1.00 96.50 108 GLU A CA 1
ATOM 812 C C . GLU A 1 108 ? 2.433 -3.742 5.262 1.00 96.50 108 GLU A C 1
ATOM 814 O O . GLU A 1 108 ? 1.939 -4.510 6.084 1.00 96.50 108 GLU A O 1
ATOM 819 N N . ASN A 1 109 ? 2.330 -2.415 5.358 1.00 96.44 109 ASN A N 1
ATOM 820 C CA . ASN A 1 109 ? 1.656 -1.721 6.438 1.00 96.44 109 ASN A CA 1
ATOM 821 C C . ASN A 1 109 ? 0.841 -0.536 5.886 1.00 96.44 109 ASN A C 1
ATOM 823 O O . ASN A 1 109 ? 1.375 0.347 5.207 1.00 96.44 109 ASN A O 1
ATOM 827 N N . ALA A 1 110 ? -0.461 -0.515 6.175 1.00 96.88 110 ALA A N 1
ATOM 828 C CA . ALA A 1 110 ? -1.366 0.523 5.704 1.00 96.88 110 ALA A CA 1
ATOM 829 C C . ALA A 1 110 ? -1.130 1.894 6.355 1.00 96.88 110 ALA A C 1
ATOM 831 O O . ALA A 1 110 ? -1.338 2.891 5.673 1.00 96.88 110 ALA A O 1
ATOM 832 N N . ASP A 1 111 ? -0.673 1.982 7.611 1.00 96.50 111 ASP A N 1
ATOM 833 C CA . ASP A 1 111 ? -0.334 3.266 8.250 1.00 96.50 111 ASP A CA 1
ATOM 834 C C . ASP A 1 111 ? 0.899 3.898 7.594 1.00 96.50 111 ASP A C 1
ATOM 836 O O . ASP A 1 111 ? 0.913 5.096 7.305 1.00 96.50 111 ASP A O 1
ATOM 840 N N . GLU A 1 112 ? 1.922 3.096 7.286 1.00 96.44 112 GLU A N 1
ATOM 841 C CA . GLU A 1 112 ? 3.117 3.576 6.582 1.00 96.44 112 GLU A CA 1
ATOM 842 C C . GLU A 1 112 ? 2.773 4.093 5.184 1.00 96.44 112 GLU A C 1
ATOM 844 O O . GLU A 1 112 ? 3.221 5.169 4.774 1.00 96.44 112 GLU A O 1
ATOM 849 N N . TYR A 1 113 ? 1.937 3.352 4.454 1.00 97.12 113 TYR A N 1
ATOM 850 C CA . TYR A 1 113 ? 1.484 3.786 3.140 1.00 97.12 113 TYR A CA 1
ATOM 851 C C . TYR A 1 113 ? 0.564 5.013 3.220 1.00 97.12 113 TYR A C 1
ATOM 853 O O . TYR A 1 113 ? 0.724 5.954 2.438 1.00 97.12 113 TYR A O 1
ATOM 861 N N . ALA A 1 114 ? -0.345 5.058 4.197 1.00 96.62 114 ALA A N 1
ATOM 862 C CA . ALA A 1 114 ? -1.232 6.193 4.434 1.00 96.62 114 ALA A CA 1
ATOM 863 C C . ALA A 1 114 ? -0.441 7.472 4.722 1.00 96.62 114 ALA A C 1
ATOM 865 O O . ALA A 1 114 ? -0.731 8.510 4.124 1.00 96.62 114 ALA A O 1
ATOM 866 N N . LYS A 1 115 ? 0.616 7.382 5.542 1.00 96.62 115 LYS A N 1
ATOM 867 C CA . LYS A 1 115 ? 1.528 8.495 5.839 1.00 96.62 115 LYS A CA 1
ATOM 868 C C . LYS A 1 115 ? 2.192 9.041 4.576 1.00 96.62 115 LYS A C 1
ATOM 870 O O . LYS A 1 115 ? 2.238 10.253 4.394 1.00 96.62 115 LYS A O 1
ATOM 875 N N . ARG A 1 116 ? 2.659 8.165 3.678 1.00 96.50 116 ARG A N 1
ATOM 876 C CA . ARG A 1 116 ? 3.231 8.570 2.378 1.00 96.50 116 ARG A CA 1
ATOM 877 C C . ARG A 1 116 ? 2.200 9.254 1.478 1.00 96.50 116 ARG A C 1
ATOM 879 O O . ARG A 1 116 ? 2.566 10.134 0.708 1.00 96.50 116 ARG A O 1
ATOM 886 N N . CYS A 1 117 ? 0.932 8.860 1.580 1.00 95.88 117 CYS A N 1
ATOM 887 C CA . CYS A 1 117 ? -0.172 9.457 0.829 1.00 95.88 117 CYS A CA 1
ATOM 888 C C . CYS A 1 117 ? -0.745 10.732 1.471 1.00 95.88 117 CYS A C 1
ATOM 890 O O . CYS A 1 117 ? -1.546 11.401 0.826 1.00 95.88 117 CYS A O 1
ATOM 892 N N . GLY A 1 118 ? -0.389 11.055 2.720 1.00 96.00 118 GLY A N 1
ATOM 893 C CA . GLY A 1 118 ? -1.034 12.129 3.482 1.00 96.00 118 GLY A CA 1
ATOM 894 C C . GLY A 1 118 ? -2.492 11.819 3.850 1.00 96.00 118 GLY A C 1
ATOM 895 O O . GLY A 1 118 ? -3.331 12.712 3.834 1.00 96.00 118 GLY A O 1
ATOM 896 N N . THR A 1 119 ? -2.807 10.552 4.136 1.00 96.38 119 THR A N 1
ATOM 897 C CA . THR A 1 119 ? -4.167 10.069 4.455 1.00 96.38 119 THR A CA 1
ATOM 898 C C . THR A 1 119 ? -4.154 9.182 5.710 1.00 96.38 119 THR A C 1
ATOM 900 O O . THR A 1 119 ? -3.181 9.181 6.463 1.00 96.38 119 THR A O 1
ATOM 903 N N . ILE A 1 120 ? -5.225 8.415 5.937 1.00 96.25 120 ILE A N 1
ATOM 904 C CA . ILE A 1 120 ? -5.369 7.466 7.049 1.00 96.25 120 ILE A CA 1
ATOM 905 C C . ILE A 1 120 ? -5.488 6.023 6.544 1.00 96.25 120 ILE A C 1
ATOM 907 O O . ILE A 1 120 ? -5.962 5.770 5.434 1.00 96.25 120 ILE A O 1
ATOM 911 N N . SER A 1 121 ? -5.121 5.057 7.384 1.00 96.50 121 SER A N 1
ATOM 912 C CA . SER A 1 121 ? -5.162 3.622 7.064 1.00 96.50 121 SER A CA 1
ATOM 913 C C . SER A 1 121 ? -6.552 3.115 6.676 1.00 96.50 121 SER A C 1
ATOM 915 O O . SER A 1 121 ? -6.648 2.219 5.842 1.00 96.50 121 SER A O 1
ATOM 917 N N . TYR A 1 122 ? -7.632 3.725 7.179 1.00 96.31 122 TYR A N 1
ATOM 918 C CA . TYR A 1 122 ? -8.998 3.441 6.717 1.00 96.31 122 TYR A CA 1
ATOM 919 C C . TYR A 1 122 ? -9.156 3.619 5.203 1.00 96.31 122 TYR A C 1
ATOM 921 O O . TYR A 1 122 ? -9.734 2.759 4.537 1.00 96.31 122 TYR A O 1
ATOM 929 N N . GLU A 1 123 ? -8.646 4.722 4.648 1.00 96.06 123 GLU A N 1
ATOM 930 C CA . GLU A 1 123 ? -8.733 4.971 3.211 1.00 96.06 123 GLU A CA 1
ATOM 931 C C . GLU A 1 123 ? -7.870 3.993 2.432 1.00 96.06 123 GLU A C 1
ATOM 933 O O . GLU A 1 123 ? -8.307 3.476 1.411 1.00 96.06 123 GLU A O 1
ATOM 938 N N . VAL A 1 124 ? -6.663 3.720 2.923 1.00 96.44 124 VAL A N 1
ATOM 939 C CA . VAL A 1 124 ? -5.751 2.781 2.276 1.00 96.44 124 VAL A CA 1
ATOM 940 C C . VAL A 1 124 ? -6.385 1.397 2.204 1.00 96.44 124 VAL A C 1
ATOM 942 O O . VAL A 1 124 ? -6.607 0.910 1.102 1.00 96.44 124 VAL A O 1
ATOM 945 N N . LEU A 1 125 ? -6.765 0.810 3.342 1.00 95.44 125 LEU A N 1
ATOM 946 C CA . LEU A 1 125 ? -7.302 -0.555 3.436 1.00 95.44 125 LEU A CA 1
ATOM 947 C C . LEU A 1 125 ? -8.574 -0.776 2.609 1.00 95.44 125 LEU A C 1
ATOM 949 O O . LEU A 1 125 ? -8.851 -1.899 2.197 1.00 95.44 125 LEU A O 1
ATOM 953 N N . THR A 1 126 ? -9.360 0.277 2.382 1.00 94.44 126 THR A N 1
ATOM 954 C CA . THR A 1 126 ? -10.609 0.197 1.611 1.00 94.44 126 THR A CA 1
ATOM 955 C C . THR A 1 126 ? -10.437 0.561 0.136 1.00 94.44 126 THR A C 1
ATOM 957 O O . THR A 1 126 ? -11.293 0.209 -0.678 1.00 94.44 126 THR A O 1
ATOM 960 N N . LYS A 1 127 ? -9.351 1.253 -0.237 1.00 93.69 127 LYS A N 1
ATOM 961 C CA . LYS A 1 127 ? -9.059 1.636 -1.627 1.00 93.69 127 LYS A CA 1
ATOM 962 C C . LYS A 1 127 ? -8.116 0.665 -2.314 1.00 93.69 127 LYS A C 1
ATOM 964 O O . LYS A 1 127 ? -8.398 0.277 -3.446 1.00 93.69 127 LYS A O 1
ATOM 969 N N . VAL A 1 128 ? -6.995 0.319 -1.684 1.00 83.44 128 VAL A N 1
ATOM 970 C CA . VAL A 1 128 ? -6.025 -0.613 -2.269 1.00 83.44 128 VAL A CA 1
ATOM 971 C C . VAL A 1 128 ? -6.679 -1.992 -2.284 1.00 83.44 128 VAL A C 1
ATOM 973 O O . VAL A 1 128 ? -7.314 -2.346 -1.299 1.00 83.44 128 VAL A O 1
ATOM 976 N N . THR A 1 129 ? -6.577 -2.739 -3.391 1.00 83.94 129 THR A N 1
ATOM 977 C CA . THR A 1 129 ? -7.233 -4.048 -3.675 1.00 83.94 129 THR A CA 1
ATOM 978 C C . THR A 1 129 ? -8.489 -4.038 -4.559 1.00 83.94 129 THR A C 1
ATOM 980 O O . THR A 1 129 ? -9.138 -5.073 -4.708 1.00 83.94 129 THR A O 1
ATOM 983 N N . LYS A 1 130 ? -8.827 -2.931 -5.238 1.00 83.62 130 LYS A N 1
ATOM 984 C CA . LYS A 1 130 ? -10.030 -2.875 -6.106 1.00 83.62 130 LYS A CA 1
ATOM 985 C C . LYS A 1 130 ? -10.108 -3.974 -7.173 1.00 83.62 130 LYS A C 1
ATOM 987 O O . LYS A 1 130 ? -11.205 -4.426 -7.490 1.00 83.62 130 LYS A O 1
ATOM 992 N N . ARG A 1 131 ? -8.968 -4.378 -7.740 1.00 90.00 131 ARG A N 1
ATOM 993 C CA . ARG A 1 131 ? -8.874 -5.396 -8.805 1.00 90.00 131 ARG A CA 1
ATOM 994 C C . ARG A 1 131 ? -7.919 -6.539 -8.455 1.00 90.00 131 ARG A C 1
ATOM 996 O O . ARG A 1 131 ? -7.524 -7.293 -9.342 1.00 90.00 131 ARG A O 1
ATOM 1003 N N . SER A 1 132 ? -7.498 -6.641 -7.195 1.00 89.62 132 SER A N 1
ATOM 1004 C CA . SER A 1 132 ? -6.547 -7.675 -6.790 1.00 89.62 132 SER A CA 1
ATOM 1005 C C . SER A 1 132 ? -7.257 -8.990 -6.485 1.00 89.62 132 SER A C 1
ATOM 1007 O O . SER A 1 132 ? -8.381 -9.016 -5.985 1.00 89.62 132 SER A O 1
ATOM 1009 N N . GLU A 1 133 ? -6.551 -10.089 -6.717 1.00 94.44 133 GLU A N 1
ATOM 1010 C CA . GLU A 1 133 ? -6.895 -11.379 -6.131 1.00 94.44 133 GLU A CA 1
ATOM 1011 C C . GLU A 1 133 ? -6.734 -11.312 -4.603 1.00 94.44 133 GLU A C 1
ATOM 1013 O O . GLU A 1 133 ? -5.823 -10.648 -4.099 1.00 94.44 133 GLU A O 1
ATOM 1018 N N . ARG A 1 134 ? -7.633 -11.966 -3.860 1.00 94.44 134 ARG A N 1
ATOM 1019 C CA . ARG A 1 134 ? -7.563 -12.053 -2.396 1.00 94.44 134 ARG A CA 1
ATOM 1020 C C . ARG A 1 134 ? -7.163 -13.464 -1.999 1.00 94.44 134 ARG A C 1
ATOM 1022 O O . ARG A 1 134 ? -7.927 -14.401 -2.214 1.00 94.44 134 ARG A O 1
ATOM 1029 N N . VAL A 1 135 ? -5.985 -13.584 -1.401 1.00 94.81 135 VAL A N 1
ATOM 1030 C CA . VAL A 1 135 ? -5.462 -14.836 -0.853 1.00 94.81 135 VAL A CA 1
ATOM 1031 C C . VAL A 1 135 ? -5.537 -14.750 0.668 1.00 94.81 135 VAL A C 1
ATOM 1033 O O . VAL A 1 135 ? -5.099 -13.761 1.252 1.00 94.81 135 VAL A O 1
ATOM 1036 N N . TYR A 1 136 ? -6.130 -15.765 1.294 1.00 94.25 136 TYR A N 1
ATOM 1037 C CA . TYR A 1 136 ? -6.280 -15.852 2.745 1.00 94.25 136 TYR A CA 1
ATOM 1038 C C . TYR A 1 136 ? -5.346 -16.937 3.272 1.00 94.25 136 TYR A C 1
ATOM 1040 O O . TYR A 1 136 ? -5.537 -18.119 2.987 1.00 94.25 136 TYR A O 1
ATOM 1048 N N . GLU A 1 137 ? -4.337 -16.520 4.027 1.00 89.94 137 GLU A N 1
ATOM 1049 C CA . GLU A 1 137 ? -3.408 -17.414 4.716 1.00 89.94 137 GLU A CA 1
ATOM 1050 C C . GLU A 1 137 ? -3.953 -17.729 6.119 1.00 89.94 137 GLU A C 1
ATOM 1052 O O . GLU A 1 137 ? -4.625 -16.891 6.728 1.00 89.94 137 GLU A O 1
ATOM 1057 N N . ARG A 1 138 ? -3.736 -18.961 6.593 1.00 74.75 138 ARG A N 1
ATOM 1058 C CA . ARG A 1 138 ? -4.162 -19.425 7.923 1.00 74.75 138 ARG A CA 1
ATOM 1059 C C . ARG A 1 138 ? -3.038 -19.304 8.936 1.00 74.75 138 ARG A C 1
ATOM 1061 O O . ARG A 1 138 ? -1.890 -19.613 8.553 1.00 74.75 138 ARG A O 1
#

Radius of gyration: 18.49 Å; chains: 1; bounding box: 44×32×54 Å

Sequence (138 aa):
ASGGLLCGGEYLSDGVRAGILLYGYCPQGFKAEGFKPAMKVYARRLQTTRFIGGGIGYNFADKNYQSVSAYRCGYADGFSRTVPLGEKTLCMDTFLSEKDGDLLAVMENADEYAKRCGTISYEVLTKVTKRSERVYER